Protein AF-A0A382QUP0-F1 (afdb_monomer)

Radius of gyration: 19.97 Å; Cα contacts (8 Å, |Δi|>4): 189; chains: 1; bounding box: 48×49×54 Å

Mean predicted aligned error: 9.76 Å

Sequence (153 aa):
MKIQFVPYEDGTKQIAVKGVTNLLALDFVKPKPIGQILPDWFKHLPAFKDRPLTPGEETAKACRPLHEYLHYGYMLPLWADYIFEKDKSGQNIVAISKTSYGEHPSGQTGYVLEDTDKFQGLAVKFINPWIIKTPPGYSCLFMAPFYNFEERF

Secondary structure (DSSP, 8-state):
---EEEE---SS----STT-S-GGG-GGGS-EEGGGS--HHHHH--SBSSSTT-TT-B-TTT-HHHHHHTTSSEE----S---EEE-TTS--EEES-TTSEEEE-HHHHTHHHHT-TGGGG-EEEE--SEEEEPPTT--PPP---TT------

Organism: NCBI:txid408172

Solvent-accessible surface area (backbone atoms only — not comparable to full-atom values): 9972 Å² total; per-residue (Å²): 138,74,75,44,78,41,76,66,80,82,85,64,83,68,70,79,46,99,90,42,92,56,58,88,74,42,72,78,46,45,70,39,53,27,60,82,65,60,48,68,70,64,73,71,44,56,46,35,76,89,49,79,94,42,90,89,39,58,35,76,60,57,37,63,70,57,48,46,58,50,47,56,61,65,42,78,48,78,74,64,78,78,46,79,41,64,42,100,84,65,64,49,73,50,49,81,45,70,88,44,51,48,77,39,57,32,90,80,57,39,81,82,28,60,83,37,85,66,64,72,10,41,48,79,40,79,54,75,62,61,45,79,44,64,52,92,98,55,84,85,87,87,76,79,75,77,89,58,89,76,70,97,117

Foldseek 3Di:
DDKDWDFAPPVDQQCQDDPDSHLVPDPQQDWDFLLVVADPCLVPDDQFDPDPPDPPRGDCNVDPVSVCVSGDDIDRDQSHDFDFDQPPVSADTDTPRPPFKDKDAQVVVDPVQCPDPVNNSIDIGGHRRIDIDDDPPDDDDDDDDPPPPDDPD

Structure (mmCIF, N/CA/C/O backbone):
data_AF-A0A382QUP0-F1
#
_entry.id   AF-A0A382QUP0-F1
#
loop_
_atom_site.group_PDB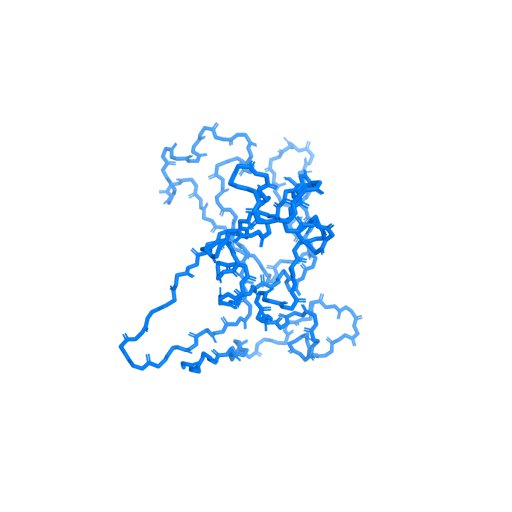
_atom_site.id
_atom_site.type_symbol
_atom_site.label_atom_id
_atom_site.label_alt_id
_atom_site.label_comp_id
_atom_site.label_asym_id
_atom_site.label_entity_id
_atom_site.label_seq_id
_atom_site.pdbx_PDB_ins_code
_atom_site.Cartn_x
_atom_site.Cartn_y
_atom_site.Cartn_z
_atom_site.occupancy
_atom_site.B_iso_or_equiv
_atom_site.auth_seq_id
_atom_site.auth_comp_id
_atom_site.auth_asym_id
_atom_site.auth_atom_id
_atom_site.pdbx_PDB_model_num
ATOM 1 N N . MET A 1 1 ? 1.814 -19.967 -0.215 1.00 70.44 1 MET A N 1
ATOM 2 C CA . MET A 1 1 ? 1.558 -19.128 0.979 1.00 70.44 1 MET A CA 1
ATOM 3 C C . MET A 1 1 ? 0.131 -18.594 0.902 1.00 70.44 1 MET A C 1
ATOM 5 O O . MET A 1 1 ? -0.193 -17.981 -0.106 1.00 70.44 1 MET A O 1
ATOM 9 N N . LYS A 1 2 ? -0.735 -18.848 1.895 1.00 82.00 2 LYS A N 1
ATOM 10 C CA . LYS A 1 2 ? -2.112 -18.314 1.914 1.00 82.00 2 LYS A CA 1
ATOM 11 C C . LYS A 1 2 ? -2.239 -17.305 3.055 1.00 82.00 2 LYS A C 1
ATOM 13 O O . LYS A 1 2 ? -2.337 -17.709 4.208 1.00 82.00 2 LYS A O 1
ATOM 18 N N . ILE A 1 3 ? -2.186 -16.017 2.724 1.00 87.75 3 ILE A N 1
ATOM 19 C CA . ILE A 1 3 ? -2.512 -14.932 3.659 1.00 87.75 3 ILE A CA 1
ATOM 20 C C . ILE A 1 3 ? -4.036 -14.834 3.733 1.00 87.75 3 ILE A C 1
ATOM 22 O O . ILE A 1 3 ? -4.713 -14.969 2.713 1.00 87.75 3 ILE A O 1
ATOM 26 N N . GLN A 1 4 ? -4.577 -14.639 4.933 1.00 88.12 4 GLN A N 1
ATOM 27 C CA . GLN A 1 4 ? -6.003 -14.393 5.128 1.00 88.12 4 GLN A CA 1
ATOM 28 C C . GLN A 1 4 ? -6.214 -12.963 5.613 1.00 88.12 4 GLN A C 1
ATOM 30 O O . GLN A 1 4 ? -5.513 -12.504 6.514 1.00 88.12 4 GLN A O 1
ATOM 35 N N . PHE A 1 5 ? -7.210 -12.297 5.039 1.00 86.56 5 PHE A N 1
ATOM 36 C CA . PHE A 1 5 ? -7.682 -10.991 5.478 1.00 86.56 5 PHE A CA 1
ATOM 37 C C . PHE A 1 5 ? -9.059 -11.191 6.093 1.00 86.56 5 PHE A C 1
ATOM 39 O O . PHE A 1 5 ? -10.002 -11.570 5.399 1.00 86.56 5 PHE A O 1
ATOM 46 N N . VAL A 1 6 ? -9.147 -11.014 7.406 1.00 83.75 6 VAL A N 1
ATOM 47 C CA . VAL A 1 6 ? -10.392 -11.171 8.160 1.00 83.75 6 VAL A CA 1
ATOM 48 C C . VAL A 1 6 ? -10.842 -9.780 8.596 1.00 83.75 6 VAL A C 1
ATOM 50 O O . VAL A 1 6 ? -10.012 -9.055 9.140 1.00 83.75 6 VAL A O 1
ATOM 53 N N . PRO A 1 7 ? -12.096 -9.373 8.355 1.00 77.31 7 PRO A N 1
ATOM 54 C CA . PRO A 1 7 ? -12.586 -8.104 8.873 1.00 77.31 7 PRO A CA 1
ATOM 55 C C . PRO A 1 7 ? -12.476 -8.070 10.404 1.00 77.31 7 PRO A C 1
ATOM 57 O O . PRO A 1 7 ? -12.761 -9.059 11.079 1.00 77.31 7 PRO A O 1
ATOM 60 N N . TYR A 1 8 ? -12.038 -6.941 10.949 1.00 70.56 8 TYR A N 1
ATOM 61 C CA . TYR A 1 8 ? -12.085 -6.674 12.378 1.00 70.56 8 TYR A CA 1
ATOM 62 C C . TYR A 1 8 ? -13.536 -6.368 12.764 1.00 70.56 8 TYR A C 1
ATOM 64 O O . TYR A 1 8 ? -14.100 -5.361 12.341 1.00 70.56 8 TYR A O 1
ATOM 72 N N . GLU A 1 9 ? -14.152 -7.266 13.529 1.00 62.12 9 GLU A N 1
ATOM 73 C CA . GLU A 1 9 ? -15.497 -7.093 14.075 1.00 62.12 9 GLU A CA 1
ATOM 74 C C . GLU A 1 9 ? -15.367 -6.631 15.532 1.00 62.12 9 GLU A C 1
ATOM 76 O O . GLU A 1 9 ? -15.177 -7.442 16.435 1.00 62.12 9 GLU A O 1
ATOM 81 N N . ASP A 1 10 ? -15.441 -5.322 15.781 1.00 50.44 10 ASP A N 1
ATOM 82 C CA . ASP A 1 10 ? -15.429 -4.748 17.140 1.00 50.44 10 ASP A CA 1
ATOM 83 C C . ASP A 1 10 ? -16.821 -4.708 17.794 1.00 50.44 10 ASP A C 1
ATOM 85 O O . ASP A 1 10 ? -17.009 -4.109 18.851 1.00 50.44 10 ASP A O 1
ATOM 89 N N . GLY A 1 11 ? -17.826 -5.325 17.162 1.00 46.34 11 GLY A N 1
ATOM 90 C CA . GLY A 1 11 ? -19.224 -5.240 17.587 1.00 46.34 11 GLY A CA 1
ATOM 91 C C . GLY A 1 11 ? -19.866 -3.866 17.348 1.00 46.34 11 GLY A C 1
ATOM 92 O O . GLY A 1 11 ? -21.074 -3.721 17.547 1.00 46.34 11 GLY A O 1
ATOM 93 N N . THR A 1 12 ? -19.112 -2.870 16.872 1.00 43.50 12 THR A N 1
ATOM 94 C CA . THR A 1 12 ? -19.641 -1.573 16.461 1.00 43.50 12 THR A CA 1
ATOM 95 C C . THR A 1 12 ? -19.953 -1.617 14.967 1.00 43.50 12 THR A C 1
ATOM 97 O O . THR A 1 12 ? -19.127 -1.940 14.116 1.00 43.50 12 THR A O 1
ATOM 100 N N . LYS A 1 13 ? -21.208 -1.339 14.606 1.00 45.91 13 LYS A N 1
ATOM 101 C CA . LYS A 1 13 ? -21.612 -1.199 13.202 1.00 45.91 13 LYS A CA 1
ATOM 102 C C . LYS A 1 13 ? -21.001 0.096 12.667 1.00 45.91 13 LYS A C 1
ATOM 104 O O . LYS A 1 13 ? -21.646 1.138 12.728 1.00 45.91 13 LYS A O 1
ATOM 109 N N . GLN A 1 14 ? -19.756 0.063 12.201 1.00 48.34 14 GLN A N 1
ATOM 110 C CA . GLN A 1 14 ? -19.122 1.246 11.626 1.00 48.34 14 GLN A CA 1
ATOM 111 C C . GLN A 1 14 ? -19.806 1.601 10.292 1.00 48.34 14 GLN A C 1
ATOM 113 O O . GLN A 1 14 ? -19.633 0.927 9.276 1.00 48.34 14 GLN A O 1
ATOM 118 N N . ILE A 1 15 ? -20.640 2.646 10.307 1.00 43.94 15 ILE A N 1
ATOM 119 C CA . ILE A 1 15 ? -21.344 3.171 9.129 1.00 43.94 15 ILE A CA 1
ATOM 120 C C . ILE A 1 15 ? -20.384 4.116 8.405 1.00 43.94 15 ILE A C 1
ATOM 122 O O . ILE A 1 15 ? -20.413 5.324 8.614 1.00 43.94 15 ILE A O 1
ATOM 126 N N . ALA A 1 16 ? -19.504 3.570 7.574 1.00 46.06 16 ALA A N 1
ATOM 127 C CA . ALA A 1 16 ? -18.549 4.386 6.823 1.00 46.06 16 ALA A CA 1
ATOM 128 C C . ALA A 1 16 ? -19.144 4.994 5.533 1.00 46.06 16 ALA A C 1
ATOM 130 O O . ALA A 1 16 ? -18.552 5.900 4.959 1.00 46.06 16 ALA A O 1
ATOM 131 N N . VAL A 1 17 ? -20.337 4.566 5.090 1.00 43.81 17 VAL A N 1
ATOM 132 C CA . VAL A 1 17 ? -21.062 5.165 3.951 1.00 43.81 17 VAL A CA 1
ATOM 133 C C . VAL A 1 17 ? -22.565 5.196 4.246 1.00 43.81 17 VAL A C 1
ATOM 135 O O . VAL A 1 17 ? -23.157 4.183 4.627 1.00 43.81 17 VAL A O 1
ATOM 138 N N . LYS A 1 18 ? -23.214 6.352 4.052 1.00 41.28 18 LYS A N 1
ATOM 139 C CA . LYS A 1 18 ? -24.668 6.521 4.225 1.00 41.28 18 LYS A CA 1
ATOM 140 C C . LYS A 1 18 ? -25.415 5.566 3.279 1.00 41.28 18 LYS A C 1
ATOM 142 O O . LYS A 1 18 ? -25.398 5.758 2.070 1.00 41.28 18 LYS A O 1
ATOM 147 N N . GLY A 1 19 ? -26.060 4.540 3.838 1.00 48.38 19 GLY A N 1
ATOM 148 C CA . GLY A 1 19 ? -26.800 3.513 3.087 1.00 48.38 19 GLY A CA 1
ATOM 149 C C . GLY A 1 19 ? -26.096 2.157 2.956 1.00 48.38 19 GLY A C 1
ATOM 150 O O . GLY A 1 19 ? -26.724 1.207 2.496 1.00 48.38 19 GLY A O 1
ATOM 151 N N . VAL A 1 20 ? -24.842 2.022 3.402 1.00 48.88 20 VAL A N 1
ATOM 152 C CA . VAL A 1 20 ? -24.136 0.732 3.429 1.00 48.88 20 VAL A CA 1
ATOM 153 C C . VAL A 1 20 ? -24.172 0.165 4.846 1.00 48.88 20 VAL A C 1
ATOM 155 O O . VAL A 1 20 ? -23.563 0.702 5.766 1.00 48.88 20 VAL A O 1
ATOM 158 N N . THR A 1 21 ? -24.896 -0.939 5.028 1.00 54.00 21 THR A N 1
ATOM 159 C CA . THR A 1 21 ? -25.035 -1.633 6.321 1.00 54.00 21 THR A CA 1
ATOM 160 C C . THR A 1 21 ? -23.815 -2.480 6.691 1.00 54.00 21 THR A C 1
ATOM 162 O O . THR A 1 21 ? -23.655 -2.819 7.861 1.00 54.00 21 THR A O 1
ATOM 165 N N . ASN A 1 22 ? -22.952 -2.804 5.720 1.00 63.31 22 ASN A N 1
ATOM 166 C CA . ASN A 1 22 ? -21.691 -3.513 5.930 1.00 63.31 22 ASN A CA 1
ATOM 167 C C . ASN A 1 22 ? -20.631 -3.045 4.918 1.00 63.31 22 ASN A C 1
ATOM 169 O O . ASN A 1 22 ? -20.559 -3.558 3.801 1.00 63.31 22 ASN A O 1
ATOM 173 N N . LEU A 1 23 ? -19.809 -2.063 5.300 1.00 60.19 23 LEU A N 1
ATOM 174 C CA . LEU A 1 23 ? -18.763 -1.528 4.423 1.00 60.19 23 LEU A CA 1
ATOM 175 C C . LEU A 1 23 ? -17.736 -2.600 4.014 1.00 60.19 23 LEU A C 1
ATOM 177 O O . LEU A 1 23 ? -17.223 -2.584 2.900 1.00 60.19 23 LEU A O 1
ATOM 181 N N . LEU A 1 24 ? -17.496 -3.581 4.886 1.00 62.78 24 LEU A N 1
ATOM 182 C CA . LEU A 1 24 ? -16.525 -4.661 4.682 1.00 62.78 24 LEU A CA 1
ATOM 183 C C . LEU A 1 24 ? -16.958 -5.640 3.575 1.00 62.78 24 LEU A C 1
ATOM 185 O O . LEU A 1 24 ? -16.154 -6.445 3.102 1.00 62.78 24 LEU A O 1
ATOM 189 N N . ALA A 1 25 ? -18.216 -5.559 3.124 1.00 65.19 25 ALA A N 1
ATOM 190 C CA . ALA A 1 25 ? -18.718 -6.317 1.983 1.00 65.19 25 ALA A CA 1
ATOM 191 C C . ALA A 1 25 ? -18.336 -5.700 0.623 1.00 65.19 25 ALA A C 1
ATOM 193 O O . ALA A 1 25 ? -18.408 -6.398 -0.393 1.00 65.19 25 ALA A O 1
ATOM 194 N N . LEU A 1 26 ? -17.913 -4.430 0.582 1.00 73.31 26 LEU A N 1
ATOM 195 C CA . LEU A 1 26 ? -17.569 -3.739 -0.661 1.00 73.31 26 LEU A CA 1
ATOM 196 C C . LEU A 1 26 ? -16.262 -4.295 -1.244 1.00 73.31 26 LEU A C 1
ATOM 198 O O . LEU A 1 26 ? -15.280 -4.497 -0.538 1.00 73.31 26 LEU A O 1
ATOM 202 N N . ASP A 1 27 ? -16.229 -4.566 -2.548 1.00 80.00 27 ASP A N 1
ATOM 203 C CA . ASP A 1 27 ? -15.045 -5.176 -3.171 1.00 80.00 27 ASP A CA 1
ATOM 204 C C . ASP A 1 27 ? -13.841 -4.225 -3.236 1.00 80.00 27 ASP A C 1
ATOM 206 O O . ASP A 1 27 ? -12.695 -4.653 -3.116 1.00 80.00 27 ASP A O 1
ATOM 210 N N . PHE A 1 28 ? -14.082 -2.920 -3.383 1.00 79.50 28 PHE A N 1
ATOM 211 C CA . PHE A 1 28 ? -13.002 -1.939 -3.516 1.00 79.50 28 PHE A CA 1
ATOM 212 C C . PHE A 1 28 ? -12.205 -1.729 -2.222 1.00 79.50 28 PHE A C 1
ATOM 214 O O . PHE A 1 28 ? -11.058 -1.306 -2.301 1.00 79.50 28 PHE A O 1
ATOM 221 N N . VAL A 1 29 ? -12.773 -2.054 -1.052 1.00 79.75 29 VAL A N 1
ATOM 222 C CA . VAL A 1 29 ? -12.070 -1.948 0.242 1.00 79.75 29 VAL A CA 1
ATOM 223 C C . VAL A 1 29 ? -11.255 -3.198 0.579 1.00 79.75 29 VAL A C 1
ATOM 225 O O . VAL A 1 29 ? -10.513 -3.208 1.564 1.00 79.75 29 VAL A O 1
ATOM 228 N N . LYS A 1 30 ? -11.401 -4.275 -0.204 1.00 86.06 30 LYS A N 1
ATOM 229 C CA . LYS A 1 30 ? -10.705 -5.539 0.041 1.00 86.06 30 LYS A CA 1
ATOM 230 C C . LYS A 1 30 ? -9.249 -5.450 -0.407 1.00 86.06 30 LYS A C 1
ATOM 232 O O . LYS A 1 30 ? -8.979 -4.889 -1.468 1.00 86.06 30 LYS A O 1
ATOM 237 N N . PRO A 1 31 ? -8.313 -6.054 0.340 1.00 90.56 31 PRO A N 1
ATOM 238 C CA . PRO A 1 31 ? -6.936 -6.186 -0.097 1.00 90.56 31 PRO A CA 1
ATOM 239 C C . PRO A 1 31 ? -6.865 -6.947 -1.417 1.00 90.56 31 PRO A C 1
ATOM 241 O O . PRO A 1 31 ? -7.469 -8.015 -1.556 1.00 90.56 31 PRO A O 1
ATOM 244 N N . LYS A 1 32 ? -6.118 -6.411 -2.382 1.00 90.81 32 LYS A N 1
ATOM 245 C CA . LYS A 1 32 ? -5.972 -7.014 -3.714 1.00 90.81 32 LYS A CA 1
ATOM 246 C C . LYS A 1 32 ? -4.521 -7.409 -3.964 1.00 90.81 32 LYS A C 1
ATOM 248 O O . LYS A 1 32 ? -3.623 -6.676 -3.541 1.00 90.81 32 LYS A O 1
ATOM 253 N N . PRO A 1 33 ? -4.263 -8.542 -4.642 1.00 91.88 33 PRO A N 1
ATOM 254 C CA . PRO A 1 33 ? -2.923 -8.855 -5.120 1.00 91.88 33 PRO A CA 1
ATOM 255 C C . PRO A 1 33 ? -2.380 -7.695 -5.961 1.00 91.88 33 PRO A C 1
ATOM 257 O O . PRO A 1 33 ? -3.094 -7.198 -6.834 1.00 91.88 33 PRO A O 1
ATOM 260 N N . ILE A 1 34 ? -1.131 -7.280 -5.731 1.00 89.69 34 ILE A N 1
ATOM 261 C CA . ILE A 1 34 ? -0.563 -6.087 -6.395 1.00 89.69 34 ILE A CA 1
ATOM 262 C C . ILE A 1 34 ? -0.578 -6.229 -7.926 1.00 89.69 34 ILE A C 1
ATOM 264 O O . ILE A 1 34 ? -0.862 -5.267 -8.636 1.00 89.69 34 ILE A O 1
ATOM 268 N N . GLY A 1 35 ? -0.422 -7.448 -8.449 1.00 89.25 35 GLY A N 1
ATOM 269 C CA . GLY A 1 35 ? -0.515 -7.707 -9.890 1.00 89.25 35 GLY A CA 1
ATOM 270 C C . GLY A 1 35 ? -1.860 -7.323 -10.537 1.00 89.25 35 GLY A C 1
ATOM 271 O O . GLY A 1 35 ? -1.921 -7.178 -11.753 1.00 89.25 35 GLY A O 1
ATOM 272 N N . GLN A 1 36 ? -2.935 -7.127 -9.761 1.00 89.81 36 GLN A N 1
ATOM 273 C CA . GLN A 1 36 ? -4.239 -6.665 -10.270 1.00 89.81 36 GLN A CA 1
ATOM 274 C C . GLN A 1 36 ? -4.370 -5.134 -10.326 1.00 89.81 36 GLN A C 1
ATOM 276 O O . GLN A 1 36 ? -5.331 -4.616 -10.888 1.00 89.81 36 GLN A O 1
ATOM 281 N N . ILE A 1 37 ? -3.422 -4.405 -9.743 1.00 87.88 37 ILE A N 1
ATOM 282 C CA . ILE A 1 37 ? -3.473 -2.951 -9.521 1.00 87.88 37 ILE A CA 1
ATOM 283 C C . ILE A 1 37 ? -2.143 -2.297 -9.906 1.00 87.88 37 ILE A C 1
ATOM 285 O O . ILE A 1 37 ? -1.621 -1.422 -9.219 1.00 87.88 37 ILE A O 1
ATOM 289 N N . LEU A 1 38 ? -1.573 -2.750 -11.020 1.00 89.56 38 LEU A N 1
ATOM 290 C CA . LEU A 1 38 ? -0.333 -2.187 -11.535 1.00 89.56 38 LEU A CA 1
ATOM 291 C C . LEU A 1 38 ? -0.505 -0.694 -11.866 1.00 89.56 38 LEU A C 1
ATOM 293 O O . LEU A 1 38 ? -1.559 -0.314 -12.390 1.00 89.56 38 LEU A O 1
ATOM 297 N N . PRO A 1 39 ? 0.529 0.134 -11.648 1.00 89.19 39 PRO A N 1
ATOM 298 C CA . PRO A 1 39 ? 0.524 1.516 -12.102 1.00 89.19 39 PRO A CA 1
ATOM 299 C C . PRO A 1 39 ? 0.352 1.606 -13.620 1.00 89.19 39 PRO A C 1
ATOM 301 O O . PRO A 1 39 ? 0.946 0.824 -14.371 1.00 89.19 39 PRO A O 1
ATOM 304 N N . ASP A 1 40 ? -0.419 2.585 -14.089 1.00 90.06 40 ASP A N 1
ATOM 305 C CA . ASP A 1 40 ? -0.717 2.713 -15.518 1.00 90.06 40 ASP A CA 1
ATOM 306 C C . ASP A 1 40 ? 0.535 2.983 -16.354 1.00 90.06 40 ASP A C 1
ATOM 308 O O . ASP A 1 40 ? 0.667 2.414 -17.438 1.00 90.06 40 ASP A O 1
ATOM 312 N N . TRP A 1 41 ? 1.506 3.742 -15.835 1.00 91.38 41 TRP A N 1
ATOM 313 C CA . TRP A 1 41 ? 2.790 3.936 -16.515 1.00 91.38 41 TRP A CA 1
ATOM 314 C C . TRP A 1 41 ? 3.481 2.593 -16.804 1.00 91.38 41 TRP A C 1
ATOM 316 O O . TRP A 1 41 ? 3.989 2.384 -17.901 1.00 91.38 41 TRP A O 1
ATOM 326 N N . PHE A 1 42 ? 3.442 1.641 -15.863 1.00 92.19 42 PHE A N 1
ATOM 327 C CA . PHE A 1 42 ? 4.095 0.339 -16.010 1.00 92.19 42 PHE A CA 1
ATOM 328 C C . PHE A 1 42 ? 3.317 -0.595 -16.938 1.00 92.19 42 PHE A C 1
ATOM 330 O O . PHE A 1 42 ? 3.914 -1.425 -17.631 1.00 92.19 42 PHE A O 1
ATOM 337 N N . LYS A 1 43 ? 1.981 -0.491 -16.969 1.00 91.56 43 LYS A N 1
ATOM 338 C CA . LYS A 1 43 ? 1.145 -1.245 -17.918 1.00 91.56 43 LYS A CA 1
ATOM 339 C C . LYS A 1 43 ? 1.480 -0.879 -19.363 1.00 91.56 43 LYS A C 1
ATOM 341 O O . LYS A 1 43 ? 1.585 -1.781 -20.188 1.00 91.56 43 LYS A O 1
ATOM 346 N N . HIS A 1 44 ? 1.686 0.410 -19.631 1.00 93.00 44 HIS A N 1
ATOM 347 C CA . HIS A 1 44 ? 1.913 0.940 -20.977 1.00 93.00 44 HIS A CA 1
ATOM 348 C C . HIS A 1 44 ? 3.395 1.034 -21.374 1.00 93.00 44 HIS A C 1
ATOM 350 O O . HIS A 1 44 ? 3.694 1.298 -22.535 1.00 93.00 44 HIS A O 1
ATOM 356 N N . LEU A 1 45 ? 4.328 0.801 -20.446 1.00 93.12 45 LEU A N 1
ATOM 357 C CA . LEU A 1 45 ? 5.762 0.808 -20.731 1.00 93.12 45 LEU A CA 1
ATOM 358 C C . LEU A 1 45 ? 6.153 -0.411 -21.596 1.00 93.12 45 LEU A C 1
ATOM 360 O O . LEU A 1 45 ? 5.982 -1.547 -21.137 1.00 93.12 45 LEU A O 1
ATOM 364 N N . PRO A 1 46 ? 6.707 -0.226 -22.811 1.00 92.50 46 PRO A N 1
ATOM 365 C CA . PRO A 1 46 ? 7.237 -1.336 -23.601 1.00 92.50 46 PRO A CA 1
ATOM 366 C C . PRO A 1 46 ? 8.485 -1.934 -22.940 1.00 92.50 46 PRO A C 1
ATOM 368 O O . PRO A 1 46 ? 9.233 -1.230 -22.270 1.00 92.50 46 PRO A O 1
ATOM 371 N N . ALA A 1 47 ? 8.734 -3.233 -23.131 1.00 91.19 47 ALA A N 1
ATOM 372 C CA . ALA A 1 47 ? 9.897 -3.924 -22.551 1.00 91.19 47 ALA A CA 1
ATOM 373 C C . ALA A 1 47 ? 11.244 -3.403 -23.077 1.00 91.19 47 ALA A C 1
ATOM 375 O O . ALA A 1 47 ? 12.233 -3.385 -22.348 1.00 91.19 47 ALA A O 1
ATOM 376 N N . PHE A 1 48 ? 11.251 -2.940 -24.322 1.00 91.44 48 PHE A N 1
ATOM 377 C CA . PHE A 1 48 ? 12.407 -2.389 -25.015 1.00 91.44 48 PHE A CA 1
ATOM 378 C C . PHE A 1 48 ? 11.970 -1.116 -25.729 1.00 91.44 48 PHE A C 1
ATOM 380 O O . PHE A 1 48 ? 10.796 -0.998 -26.080 1.00 91.44 48 PHE A O 1
ATOM 387 N N . LYS A 1 49 ? 12.897 -0.184 -25.948 1.00 84.25 49 LYS A N 1
ATOM 388 C CA . LYS A 1 49 ? 12.623 1.025 -26.735 1.00 84.25 49 LYS A CA 1
ATOM 389 C C . LYS A 1 49 ? 12.421 0.682 -28.215 1.00 84.25 49 LYS A C 1
ATOM 391 O O . LYS A 1 49 ? 11.289 0.510 -28.651 1.00 84.25 49 LYS A O 1
ATOM 396 N N . ASP A 1 50 ? 13.523 0.507 -28.947 1.00 80.19 50 ASP A N 1
ATOM 397 C CA . ASP A 1 50 ? 13.495 0.377 -30.411 1.00 80.19 50 ASP A CA 1
ATOM 398 C C . ASP A 1 50 ? 13.924 -1.007 -30.911 1.00 80.19 50 ASP A C 1
ATOM 400 O O . ASP A 1 50 ? 13.450 -1.482 -31.943 1.00 80.19 50 ASP A O 1
ATOM 404 N N . ARG A 1 51 ? 14.844 -1.671 -30.199 1.00 76.25 51 ARG A N 1
ATOM 405 C CA . ARG A 1 51 ? 15.434 -2.945 -30.631 1.00 76.25 51 ARG A CA 1
ATOM 406 C C . ARG A 1 51 ? 15.319 -4.000 -29.534 1.00 76.25 51 ARG A C 1
ATOM 408 O O . ARG A 1 51 ? 16.066 -3.936 -28.554 1.00 76.25 51 ARG A O 1
ATOM 415 N N . PRO A 1 52 ? 14.418 -4.986 -29.692 1.00 75.62 52 PRO A N 1
ATOM 416 C CA . PRO A 1 52 ? 14.309 -6.094 -28.754 1.00 75.62 52 PRO A CA 1
ATOM 417 C C . PRO A 1 52 ? 15.666 -6.774 -28.554 1.00 75.62 52 PRO A C 1
ATOM 419 O O . PRO A 1 52 ? 16.402 -6.972 -29.520 1.00 75.62 52 PRO A O 1
ATOM 422 N N . LEU A 1 53 ? 15.978 -7.151 -27.311 1.00 77.38 53 LEU A N 1
ATOM 423 C CA . LEU A 1 53 ? 17.181 -7.917 -26.946 1.00 77.38 53 LEU A CA 1
ATOM 424 C C . LEU A 1 53 ? 18.525 -7.187 -27.149 1.00 77.38 53 LEU A C 1
ATOM 426 O O . LEU A 1 53 ? 19.571 -7.832 -27.120 1.00 77.38 53 LEU A O 1
ATOM 430 N N . THR A 1 54 ? 18.528 -5.862 -27.333 1.00 81.00 54 THR A N 1
ATOM 431 C CA . THR A 1 54 ? 19.773 -5.074 -27.312 1.00 81.00 54 THR A CA 1
ATOM 432 C C . THR A 1 54 ? 20.109 -4.683 -25.868 1.00 81.00 54 THR A C 1
ATOM 434 O O . THR A 1 54 ? 19.299 -4.001 -25.234 1.00 81.00 54 THR A O 1
ATOM 437 N N . PRO A 1 55 ? 21.279 -5.077 -25.325 1.00 83.94 55 PRO A N 1
ATOM 438 C CA . PRO A 1 55 ? 21.686 -4.665 -23.985 1.00 83.94 55 PRO A CA 1
ATOM 439 C C . PRO A 1 55 ? 21.691 -3.137 -23.850 1.00 83.94 55 PRO A C 1
ATOM 441 O O . PRO A 1 55 ? 22.243 -2.442 -24.699 1.00 83.94 55 PRO A O 1
ATOM 444 N N . GLY A 1 56 ? 21.072 -2.619 -22.787 1.00 85.75 56 GLY A N 1
ATOM 445 C CA . GLY A 1 56 ? 20.957 -1.175 -22.533 1.00 85.75 56 GLY A CA 1
ATOM 446 C C . GLY A 1 56 ? 19.725 -0.492 -23.144 1.00 85.75 56 GLY A C 1
ATOM 447 O O . GLY A 1 56 ? 19.409 0.630 -22.756 1.00 85.75 56 GLY A O 1
ATOM 448 N N . GLU A 1 57 ? 18.980 -1.171 -24.022 1.00 89.12 57 GLU A N 1
ATOM 449 C CA . GLU A 1 57 ? 17.707 -0.676 -24.587 1.00 89.12 57 GLU A CA 1
ATOM 450 C C . GLU A 1 57 ? 16.468 -1.177 -23.824 1.00 89.12 57 GLU A C 1
ATOM 452 O O . GLU A 1 57 ? 15.321 -0.889 -24.181 1.00 89.12 57 GLU A O 1
ATOM 457 N N . GLU A 1 58 ? 16.704 -1.945 -22.765 1.00 91.62 58 GLU A N 1
ATOM 458 C CA . GLU A 1 58 ? 15.706 -2.450 -21.832 1.00 91.62 58 GLU A CA 1
ATOM 459 C C . GLU A 1 58 ? 15.077 -1.303 -21.035 1.00 91.62 58 GLU A C 1
ATOM 461 O O . GLU A 1 58 ? 15.756 -0.369 -20.603 1.00 91.62 58 GLU A O 1
ATOM 466 N N . THR A 1 59 ? 13.773 -1.378 -20.786 1.00 92.62 59 THR A N 1
ATOM 467 C CA . THR A 1 59 ? 13.106 -0.460 -19.856 1.00 92.62 59 THR A CA 1
ATOM 468 C C . THR A 1 59 ? 12.914 -1.118 -18.491 1.00 92.62 59 THR A C 1
ATOM 470 O O . THR A 1 59 ? 13.138 -2.317 -18.305 1.00 92.62 59 THR A O 1
ATOM 473 N N . ALA A 1 60 ? 12.384 -0.360 -17.529 1.00 92.12 60 ALA A N 1
ATOM 474 C CA . ALA A 1 60 ? 11.955 -0.903 -16.243 1.00 92.12 60 ALA A CA 1
ATOM 475 C C . ALA A 1 60 ? 10.992 -2.108 -16.382 1.00 92.12 60 ALA A C 1
ATOM 477 O O . ALA A 1 60 ? 10.950 -2.964 -15.504 1.00 92.12 60 ALA A O 1
ATOM 478 N N . LYS A 1 61 ? 10.264 -2.233 -17.501 1.00 92.44 61 LYS A N 1
ATOM 479 C CA . LYS A 1 61 ? 9.372 -3.369 -17.780 1.00 92.44 61 LYS A CA 1
ATOM 480 C C . LYS A 1 61 ? 10.118 -4.695 -17.983 1.00 92.44 61 LYS A C 1
ATOM 482 O O . LYS A 1 61 ? 9.556 -5.747 -17.681 1.00 92.44 61 LYS A O 1
ATOM 487 N N . ALA A 1 62 ? 11.360 -4.659 -18.466 1.00 91.62 62 ALA A N 1
ATOM 488 C CA . ALA A 1 62 ? 12.201 -5.845 -18.641 1.00 91.62 62 ALA A CA 1
ATOM 489 C C . ALA A 1 62 ? 12.903 -6.285 -17.339 1.00 91.62 62 ALA A C 1
ATOM 491 O O . ALA A 1 62 ? 13.308 -7.442 -17.212 1.00 91.62 62 ALA A O 1
ATOM 492 N N . CYS A 1 63 ? 12.991 -5.401 -16.339 1.00 91.81 63 CYS A N 1
ATOM 493 C CA . CYS A 1 63 ? 13.606 -5.690 -15.045 1.00 91.81 63 CYS A CA 1
ATOM 494 C C . CYS A 1 63 ? 12.802 -6.748 -14.265 1.00 91.81 63 CYS A C 1
ATOM 496 O O . CYS A 1 63 ? 11.734 -6.468 -13.712 1.00 91.81 63 CYS A O 1
ATOM 498 N N . ARG A 1 64 ? 13.330 -7.977 -14.188 1.00 91.62 64 A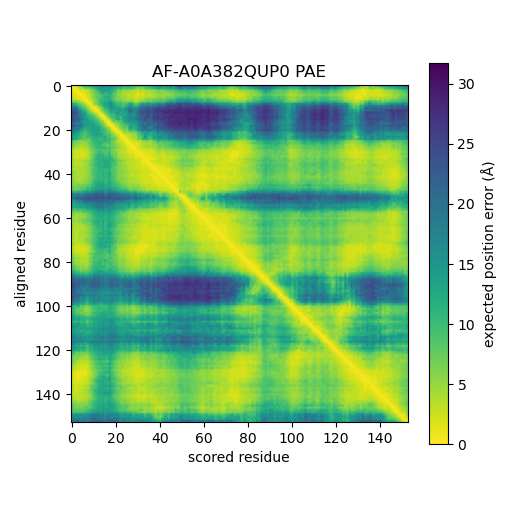RG A N 1
ATOM 499 C CA . ARG A 1 64 ? 12.686 -9.099 -13.480 1.00 91.62 64 ARG A CA 1
ATOM 500 C C . ARG A 1 64 ? 12.438 -8.816 -11.991 1.00 91.62 64 ARG A C 1
ATOM 502 O O . ARG A 1 64 ? 11.303 -9.038 -11.575 1.00 91.62 64 ARG A O 1
ATOM 509 N N . PRO A 1 65 ? 13.395 -8.259 -11.218 1.00 91.75 65 PRO A N 1
ATOM 510 C CA . PRO A 1 65 ? 13.143 -7.900 -9.821 1.00 91.75 65 PRO A CA 1
ATOM 511 C C . PRO A 1 65 ? 12.001 -6.893 -9.641 1.00 91.75 65 PRO A C 1
ATOM 513 O O . PRO A 1 65 ? 11.164 -7.064 -8.759 1.00 91.75 65 PRO A O 1
ATOM 516 N N . LEU A 1 66 ? 11.914 -5.868 -10.498 1.00 91.12 66 LEU A N 1
ATOM 517 C CA . LEU A 1 66 ? 10.816 -4.898 -10.432 1.00 91.12 66 LEU A CA 1
ATOM 518 C C . LEU A 1 66 ? 9.475 -5.549 -10.784 1.00 91.12 66 LEU A C 1
ATOM 520 O O . LEU A 1 66 ? 8.457 -5.266 -10.156 1.00 91.12 66 LEU A O 1
ATOM 524 N N . HIS A 1 67 ? 9.468 -6.446 -11.770 1.00 90.31 67 HIS A N 1
ATOM 525 C CA . HIS A 1 67 ? 8.271 -7.199 -12.117 1.00 90.31 67 HIS A CA 1
ATOM 526 C C . HIS A 1 67 ? 7.800 -8.069 -10.946 1.00 90.31 67 HIS A C 1
ATOM 528 O O . HIS A 1 67 ? 6.610 -8.086 -10.651 1.00 90.31 67 HIS A O 1
ATOM 534 N N . GLU A 1 68 ? 8.704 -8.770 -10.261 1.00 89.62 68 GLU A N 1
ATOM 535 C CA . GLU A 1 68 ? 8.365 -9.543 -9.062 1.00 89.62 68 GLU A CA 1
ATOM 536 C C . GLU A 1 68 ? 7.819 -8.643 -7.957 1.00 89.62 68 GLU A C 1
ATOM 538 O O . GLU A 1 68 ? 6.755 -8.928 -7.412 1.00 89.62 68 GLU A O 1
ATOM 543 N N . TYR A 1 69 ? 8.478 -7.513 -7.701 1.00 89.44 69 TYR A N 1
ATOM 544 C CA . TYR A 1 69 ? 8.038 -6.533 -6.715 1.00 89.44 69 TYR A CA 1
ATOM 545 C C . TYR A 1 69 ? 6.603 -6.046 -6.977 1.00 89.44 69 TYR A C 1
ATOM 547 O O . TYR A 1 69 ? 5.764 -6.042 -6.081 1.00 89.44 69 TYR A O 1
ATOM 555 N N . LEU A 1 70 ? 6.285 -5.708 -8.229 1.00 90.31 70 LEU A N 1
ATOM 556 C CA . LEU A 1 70 ? 4.957 -5.235 -8.630 1.00 90.31 70 LEU A CA 1
ATOM 557 C C . LEU A 1 70 ? 3.906 -6.353 -8.755 1.00 90.31 70 LEU A C 1
ATOM 559 O O . LEU A 1 70 ? 2.749 -6.071 -9.050 1.00 90.31 70 LEU A O 1
ATOM 563 N N . HIS A 1 71 ? 4.267 -7.620 -8.548 1.00 89.69 71 HIS A N 1
ATOM 564 C CA . HIS A 1 71 ? 3.325 -8.744 -8.615 1.00 89.69 71 HIS A CA 1
ATOM 565 C C . HIS A 1 71 ? 3.249 -9.551 -7.316 1.00 89.69 71 HIS A C 1
ATOM 567 O O . HIS A 1 71 ? 2.357 -10.393 -7.184 1.00 89.69 71 HIS A O 1
ATOM 573 N N . TYR A 1 72 ? 4.135 -9.294 -6.353 1.00 89.00 72 TYR A N 1
ATOM 574 C CA . TYR A 1 72 ? 4.211 -10.038 -5.106 1.00 89.00 72 TYR A CA 1
ATOM 575 C C . TYR A 1 72 ? 3.677 -9.230 -3.926 1.00 89.00 72 TYR A C 1
ATOM 577 O O . TYR A 1 72 ? 4.130 -8.129 -3.640 1.00 89.00 72 TYR A O 1
ATOM 585 N N . GLY A 1 73 ? 2.734 -9.822 -3.196 1.00 89.94 73 GLY A N 1
ATOM 586 C CA . GLY A 1 73 ? 2.101 -9.199 -2.040 1.00 89.94 73 GLY A CA 1
ATOM 587 C C . GLY A 1 73 ? 0.707 -8.664 -2.343 1.00 89.94 73 GLY A C 1
ATOM 588 O O . GLY A 1 73 ? 0.079 -9.002 -3.350 1.00 89.94 73 GLY A O 1
ATOM 589 N N . TYR A 1 74 ? 0.208 -7.857 -1.414 1.00 91.56 74 TYR A N 1
ATOM 590 C CA . TYR A 1 74 ? -1.143 -7.314 -1.439 1.00 91.56 74 TYR A CA 1
ATOM 591 C C . TYR A 1 74 ? -1.086 -5.822 -1.159 1.00 91.56 74 TYR A C 1
ATOM 593 O O . TYR A 1 74 ? -0.331 -5.379 -0.297 1.00 91.56 74 TYR A O 1
ATOM 601 N N . MET A 1 75 ? -1.925 -5.067 -1.851 1.00 90.50 75 MET A N 1
ATOM 602 C CA . MET A 1 75 ? -2.194 -3.682 -1.500 1.00 90.50 75 MET A CA 1
ATOM 603 C C . MET A 1 75 ? -3.386 -3.622 -0.570 1.00 90.50 75 MET A C 1
ATOM 605 O O . MET A 1 75 ? -4.412 -4.259 -0.819 1.00 90.50 75 MET A O 1
ATOM 609 N N . LEU A 1 76 ? -3.244 -2.813 0.471 1.00 89.44 76 LEU A N 1
ATOM 610 C CA . LEU A 1 76 ? -4.337 -2.411 1.337 1.00 89.44 76 LEU A CA 1
ATOM 611 C C . LEU A 1 76 ? -4.884 -1.087 0.791 1.00 89.44 76 LEU A C 1
ATOM 613 O O . LEU A 1 76 ? -4.202 -0.070 0.922 1.00 89.44 76 LEU A O 1
ATOM 617 N N . PRO A 1 77 ? -6.059 -1.077 0.138 1.00 85.75 77 PRO A N 1
ATOM 618 C CA . PRO A 1 77 ? -6.660 0.173 -0.291 1.00 85.75 77 PRO A CA 1
ATOM 619 C C . PRO A 1 77 ? -7.115 0.980 0.925 1.00 85.75 77 PRO A C 1
ATOM 621 O O . PRO A 1 77 ? -7.429 0.434 1.989 1.00 85.75 77 PRO A O 1
ATOM 624 N N . LEU A 1 78 ? -7.198 2.293 0.739 1.00 82.50 78 LEU A N 1
ATOM 625 C CA . LEU A 1 78 ? -7.916 3.144 1.670 1.00 82.50 78 LEU A CA 1
ATOM 626 C C . LEU A 1 78 ? -9.393 2.722 1.663 1.00 82.50 78 LEU A C 1
ATOM 628 O O . LEU A 1 78 ? -9.989 2.538 0.604 1.00 82.50 78 LEU A O 1
ATOM 632 N N . TRP A 1 79 ? -9.963 2.495 2.843 1.00 78.31 79 TRP A N 1
ATOM 633 C CA . TRP A 1 79 ? -11.282 1.866 2.981 1.00 78.31 79 TRP A CA 1
ATOM 634 C C . TRP A 1 79 ? -12.411 2.865 3.258 1.00 78.31 79 TRP A C 1
ATOM 636 O O . TRP A 1 79 ? -13.574 2.477 3.305 1.00 78.31 79 TRP A O 1
ATOM 646 N N . ALA A 1 80 ? -12.066 4.137 3.435 1.00 75.19 80 ALA A N 1
ATOM 647 C CA . ALA A 1 80 ? -12.982 5.244 3.652 1.00 75.1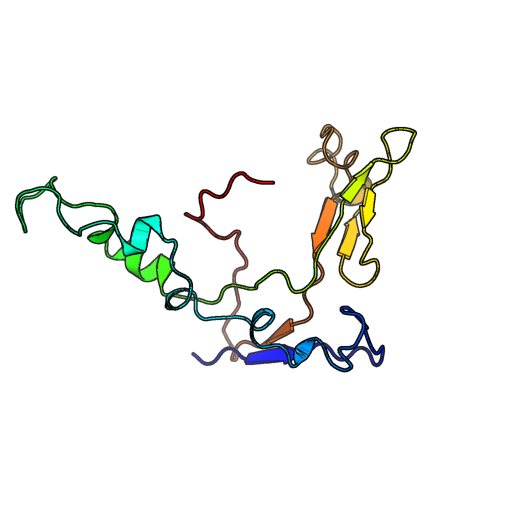9 80 ALA A CA 1
ATOM 648 C C . ALA A 1 80 ? -12.387 6.518 3.040 1.00 75.19 80 ALA A C 1
ATOM 650 O O . ALA A 1 80 ? -11.172 6.605 2.853 1.00 75.19 80 ALA A O 1
ATOM 651 N N . ASP A 1 81 ? -13.230 7.509 2.768 1.00 75.12 81 ASP A N 1
ATOM 652 C CA . ASP A 1 81 ? -12.764 8.845 2.408 1.00 75.12 81 ASP A CA 1
ATOM 653 C C . ASP A 1 81 ? -12.351 9.604 3.671 1.00 75.12 81 ASP A C 1
ATOM 655 O O . ASP A 1 81 ? -13.044 9.585 4.694 1.00 75.12 81 ASP A O 1
ATOM 659 N N . TYR A 1 82 ? -11.218 10.298 3.592 1.00 74.00 82 TYR A N 1
ATOM 660 C CA . TYR A 1 82 ? -10.703 11.118 4.680 1.00 74.00 82 TYR A CA 1
ATOM 661 C C . TYR A 1 82 ? -10.600 12.555 4.201 1.00 74.00 82 TYR A C 1
ATOM 663 O O . TYR A 1 82 ? -9.918 12.858 3.225 1.00 74.00 82 TYR A O 1
ATOM 671 N N . ILE A 1 83 ? -11.281 13.441 4.912 1.00 73.31 83 ILE A N 1
ATOM 672 C CA . ILE A 1 83 ? -11.212 14.878 4.689 1.00 73.31 83 ILE A CA 1
ATOM 673 C C . ILE A 1 83 ? -10.436 15.442 5.864 1.00 73.31 83 ILE A C 1
ATOM 675 O O . ILE A 1 83 ? -10.841 15.222 6.996 1.00 73.31 83 ILE A O 1
ATOM 679 N N . PHE A 1 84 ? -9.321 16.111 5.594 1.00 72.00 84 PHE A N 1
ATOM 680 C CA . PHE A 1 84 ? -8.489 16.755 6.602 1.00 72.00 84 PHE A CA 1
ATOM 681 C C . PHE A 1 84 ? -8.695 18.263 6.488 1.00 72.00 84 PHE A C 1
ATOM 683 O O . PHE A 1 84 ? -8.158 18.897 5.583 1.00 72.00 84 PHE A O 1
ATOM 690 N N . GLU A 1 85 ? -9.484 18.845 7.386 1.00 71.44 85 GLU A N 1
ATOM 691 C CA . GLU A 1 85 ? -9.640 20.300 7.464 1.00 71.44 85 GLU A CA 1
ATOM 692 C C . GLU A 1 85 ? -8.756 20.861 8.565 1.00 71.44 85 GLU A C 1
ATOM 694 O O . GLU A 1 85 ? -8.719 20.285 9.648 1.00 71.44 85 GLU A O 1
ATOM 699 N N . LYS A 1 86 ? -8.090 21.989 8.291 1.00 69.56 86 LYS A N 1
ATOM 700 C CA . LYS A 1 86 ? -7.500 22.836 9.329 1.00 69.56 86 LYS A CA 1
ATOM 701 C C . LYS A 1 86 ? -8.609 23.691 9.933 1.00 69.56 86 LYS A C 1
ATOM 703 O O . LYS A 1 86 ? -9.369 24.318 9.197 1.00 69.56 86 LYS A O 1
ATOM 708 N N . ASP A 1 87 ? -8.700 23.743 11.255 1.00 66.00 87 ASP A N 1
ATOM 709 C CA . ASP A 1 87 ? -9.649 24.646 11.910 1.00 66.00 87 ASP A CA 1
ATOM 710 C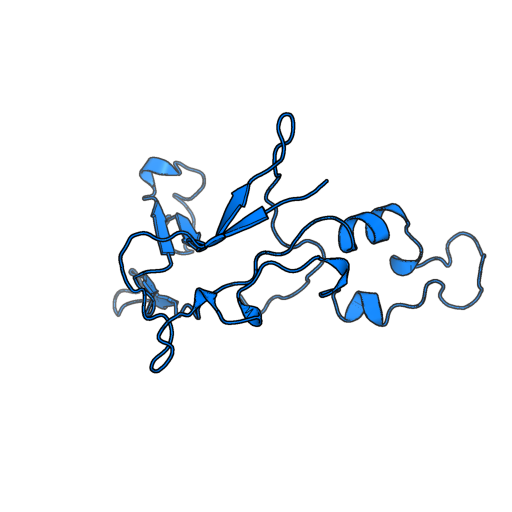 C . ASP A 1 87 ? -9.332 26.139 11.659 1.00 66.00 87 ASP A C 1
ATOM 712 O O . ASP A 1 87 ? -8.326 26.501 11.049 1.00 66.00 87 ASP A O 1
ATOM 716 N N . LYS A 1 88 ? -10.184 27.041 12.170 1.00 61.00 88 LYS A N 1
ATOM 717 C CA . LYS A 1 88 ? -10.020 28.503 12.022 1.00 61.00 88 LYS A CA 1
ATOM 718 C C . LYS A 1 88 ? -8.711 29.052 12.604 1.00 61.00 88 LYS A C 1
ATOM 720 O O . LYS A 1 88 ? -8.330 30.167 12.265 1.00 61.00 88 LYS A O 1
ATOM 725 N N . SER A 1 89 ? -8.056 28.300 13.485 1.00 63.97 89 SER A N 1
ATOM 726 C CA . SER A 1 89 ? -6.748 28.638 14.047 1.00 63.97 89 SER A CA 1
ATOM 727 C C . SER A 1 89 ? -5.581 28.028 13.260 1.00 63.97 89 SER A C 1
ATOM 729 O O . SER A 1 89 ? -4.428 28.334 13.550 1.00 63.97 89 SER A O 1
ATOM 731 N N . GLY A 1 90 ? -5.874 27.205 12.247 1.00 61.78 90 GLY A N 1
ATOM 732 C CA . GLY A 1 90 ? -4.906 26.481 11.433 1.00 61.78 90 GLY A CA 1
ATOM 733 C C . GLY A 1 90 ? -4.396 25.187 12.072 1.00 61.78 90 GLY A C 1
ATOM 734 O O . GLY A 1 90 ? -3.430 24.625 11.557 1.00 61.78 90 GLY A O 1
ATOM 735 N N . GLN A 1 91 ? -4.993 24.745 13.187 1.00 56.97 91 GLN A N 1
ATOM 736 C CA . GLN A 1 91 ? -4.344 23.829 14.129 1.00 56.97 91 GLN A CA 1
ATOM 737 C C . GLN A 1 91 ? -4.885 22.404 14.083 1.00 56.97 91 GLN A C 1
ATOM 739 O O . GLN A 1 91 ? -4.121 21.461 13.892 1.00 56.97 91 GLN A O 1
ATOM 744 N N . ASN A 1 92 ? -6.200 22.232 14.199 1.00 57.34 92 ASN A N 1
ATOM 745 C CA . ASN A 1 92 ? -6.781 20.895 14.285 1.00 57.34 92 ASN A CA 1
ATOM 746 C C . ASN A 1 92 ? -7.077 20.295 12.916 1.00 57.34 92 ASN A C 1
ATOM 748 O O . ASN A 1 92 ? -7.590 20.992 12.049 1.00 57.34 92 ASN A O 1
ATOM 752 N N . ILE A 1 93 ? -6.827 18.992 12.786 1.00 60.53 93 ILE A N 1
ATOM 753 C CA . ILE A 1 93 ? -7.359 18.126 11.734 1.00 60.53 93 ILE A CA 1
ATOM 754 C C . ILE A 1 93 ? -8.757 17.682 12.149 1.00 60.53 93 ILE A C 1
ATOM 756 O O . ILE A 1 93 ? -8.914 17.026 13.177 1.00 60.53 93 ILE A O 1
ATOM 760 N N . VAL A 1 94 ? -9.770 17.942 11.331 1.00 56.12 94 VAL A N 1
ATOM 761 C CA . VAL A 1 94 ? -11.079 17.297 11.509 1.00 56.12 94 VAL A CA 1
ATOM 762 C C . VAL A 1 94 ? -11.249 16.227 10.443 1.00 56.12 94 VAL A C 1
ATOM 764 O O . VAL A 1 94 ? -11.633 16.545 9.325 1.00 56.12 94 VAL A O 1
ATOM 767 N N . ALA A 1 95 ? -10.998 14.958 10.785 1.00 57.09 95 ALA A N 1
ATOM 768 C CA . ALA A 1 95 ? -11.394 13.856 9.916 1.00 57.09 95 ALA A CA 1
ATOM 769 C C . ALA A 1 95 ? -12.915 13.672 9.982 1.00 57.09 95 ALA A C 1
ATOM 771 O O . ALA A 1 95 ? -13.471 13.345 11.034 1.00 57.09 95 ALA A O 1
ATOM 772 N N . ILE A 1 96 ? -13.603 13.849 8.853 1.00 53.75 96 ILE A N 1
ATOM 773 C CA . ILE A 1 96 ? -15.063 13.647 8.773 1.00 53.75 96 ILE A CA 1
ATOM 774 C C . ILE A 1 96 ? -15.439 12.160 8.990 1.00 53.75 96 ILE A C 1
ATOM 776 O O . ILE A 1 96 ? -16.549 11.858 9.425 1.00 53.75 96 ILE A O 1
ATOM 780 N N . SER A 1 97 ? -14.483 11.234 8.839 1.00 55.59 97 SER A N 1
ATOM 781 C CA . SER A 1 97 ? -14.598 9.826 9.244 1.00 55.59 97 SER A CA 1
ATOM 782 C C . SER A 1 97 ? -13.863 9.555 10.566 1.00 55.59 97 SER A C 1
ATOM 784 O O . SER A 1 97 ? -12.790 8.951 10.600 1.00 55.59 97 SER A O 1
ATOM 786 N N . LYS A 1 98 ? -14.432 10.010 11.692 1.00 52.56 98 LYS A N 1
ATOM 787 C CA . LYS A 1 98 ? -13.816 9.853 13.028 1.00 52.56 98 LYS A CA 1
ATOM 788 C C . LYS A 1 98 ? -13.562 8.401 13.456 1.00 52.56 98 LYS A C 1
ATOM 790 O O . LYS A 1 98 ? -12.786 8.177 14.375 1.00 52.56 98 LYS A O 1
ATOM 795 N N . THR A 1 99 ? -14.202 7.416 12.827 1.00 57.34 99 THR A N 1
ATOM 796 C CA . THR A 1 99 ? -14.099 6.002 13.226 1.00 57.34 99 THR A CA 1
ATOM 797 C C . THR A 1 99 ? -12.943 5.252 12.562 1.00 57.34 99 THR A C 1
ATOM 799 O O . THR A 1 99 ? -12.707 4.097 12.897 1.00 57.34 99 THR A O 1
ATOM 802 N N . SER A 1 100 ? -12.210 5.877 11.632 1.00 66.44 100 SER A N 1
ATOM 803 C CA . SER A 1 100 ? -11.265 5.169 10.758 1.00 66.44 100 SER A CA 1
ATOM 804 C C . SER A 1 100 ? -9.820 5.676 10.802 1.00 66.44 100 SER A C 1
ATOM 806 O O . SER A 1 100 ? -8.999 5.272 9.971 1.00 66.44 100 SER A O 1
ATOM 808 N N . TYR A 1 101 ? -9.468 6.538 11.758 1.00 75.31 101 TYR A N 1
ATOM 809 C CA . TYR A 1 101 ? -8.093 6.993 11.972 1.00 75.31 101 TYR A CA 1
ATOM 810 C C . TYR A 1 101 ? -7.742 7.049 13.463 1.00 75.31 101 TYR A C 1
ATOM 812 O O . TYR A 1 101 ? -8.618 7.073 14.323 1.00 75.31 101 TYR A O 1
ATOM 820 N N . GLY A 1 102 ? -6.447 7.014 13.752 1.00 76.06 102 GLY A N 1
ATOM 821 C CA . GLY A 1 102 ? -5.880 7.192 15.078 1.00 76.06 102 GLY A CA 1
ATOM 822 C C . GLY A 1 102 ? -4.802 8.266 15.052 1.00 76.06 102 GLY A C 1
ATOM 823 O O . GLY A 1 102 ? -4.239 8.576 14.000 1.00 76.06 102 GLY A O 1
ATOM 824 N N . GLU A 1 103 ? -4.511 8.809 16.224 1.00 79.44 103 GLU A N 1
ATOM 825 C CA . GLU A 1 103 ? -3.532 9.873 16.420 1.00 79.44 103 GLU A CA 1
ATOM 826 C C . GLU A 1 103 ? -2.505 9.426 17.460 1.00 79.44 103 GLU A C 1
ATOM 828 O O . GLU A 1 103 ? -2.856 8.806 18.467 1.00 79.44 103 GLU A O 1
ATOM 833 N N . HIS A 1 104 ? -1.238 9.758 17.225 1.00 79.06 104 HIS A N 1
ATOM 834 C CA . HIS A 1 104 ? -0.192 9.686 18.238 1.00 79.06 104 HIS A CA 1
ATOM 835 C C . HIS A 1 104 ? 0.3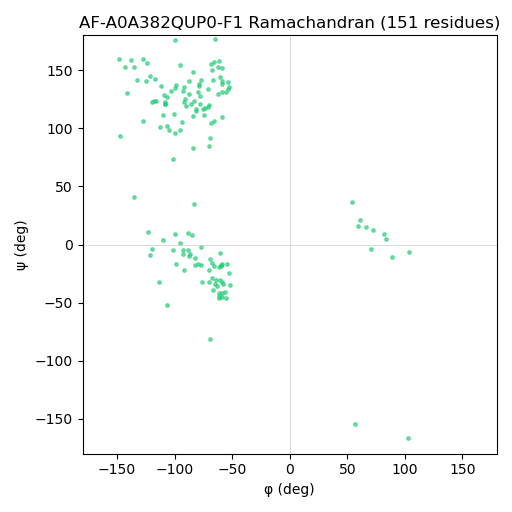38 11.103 18.504 1.00 79.06 104 HIS A C 1
ATOM 837 O O . HIS A 1 104 ? 0.770 11.765 17.555 1.00 79.06 104 HIS A O 1
ATOM 843 N N . PRO A 1 105 ? 0.307 11.583 19.764 1.00 76.62 105 PRO A N 1
ATOM 844 C CA . PRO A 1 105 ? 0.835 12.895 20.118 1.00 76.62 105 PRO A CA 1
ATOM 845 C C . PRO A 1 105 ? 2.351 12.950 19.931 1.00 76.62 105 PRO A C 1
ATOM 847 O O . PRO A 1 105 ? 3.022 11.919 20.016 1.00 76.62 105 PRO A O 1
ATOM 850 N N . SER A 1 106 ? 2.890 14.160 19.766 1.00 74.62 106 SER A N 1
ATOM 851 C CA . SER A 1 106 ? 4.325 14.402 19.553 1.00 74.62 106 SER A CA 1
ATOM 852 C C . SER A 1 106 ? 5.216 13.734 20.607 1.00 74.62 106 SER A C 1
ATOM 854 O O . SER A 1 106 ? 6.256 13.178 20.276 1.00 74.62 106 SER A O 1
ATOM 856 N N . GLY A 1 107 ? 4.764 13.648 21.863 1.00 78.19 107 GLY A N 1
ATOM 857 C CA . GLY A 1 107 ? 5.482 12.930 22.923 1.00 78.19 107 GLY A CA 1
ATOM 858 C C . GLY A 1 107 ? 5.683 11.422 22.680 1.00 78.19 107 GLY A C 1
ATOM 859 O O . GLY A 1 107 ? 6.555 10.824 23.301 1.00 78.19 107 GLY A O 1
ATOM 860 N N . GLN A 1 108 ? 4.906 10.792 21.790 1.00 80.25 108 GLN A N 1
ATOM 861 C CA . GLN A 1 108 ? 5.103 9.394 21.374 1.00 80.25 108 GLN A CA 1
ATOM 862 C C . GLN A 1 108 ? 5.998 9.258 20.136 1.00 80.25 108 GLN A C 1
ATOM 864 O O . GLN A 1 108 ? 6.563 8.191 19.907 1.00 80.25 108 GLN A O 1
ATOM 869 N N . THR A 1 109 ? 6.123 10.313 19.333 1.00 76.75 109 THR A N 1
ATOM 870 C CA . THR A 1 109 ? 6.930 10.326 18.101 1.00 76.75 109 THR A CA 1
ATOM 871 C C . THR A 1 109 ? 8.300 10.968 18.309 1.00 76.75 109 THR A C 1
ATOM 873 O O . THR A 1 109 ? 9.200 10.768 17.494 1.00 76.75 109 THR A O 1
ATOM 876 N N . GLY A 1 110 ? 8.458 11.719 19.401 1.00 75.69 110 GLY A N 1
ATOM 877 C CA . GLY A 1 110 ? 9.645 12.495 19.736 1.00 75.69 110 GLY A CA 1
ATOM 878 C C . GLY A 1 110 ? 10.028 13.489 18.641 1.00 75.69 110 GLY A C 1
ATOM 879 O O . GLY A 1 110 ? 9.209 13.865 17.794 1.00 75.69 110 GLY A O 1
ATOM 880 N N . TYR A 1 111 ? 11.321 13.821 18.609 1.00 75.81 111 TYR A N 1
ATOM 881 C CA . TYR A 1 111 ? 11.928 14.798 17.697 1.00 75.81 111 TYR A CA 1
ATOM 882 C C . TYR A 1 111 ? 11.673 14.539 16.202 1.00 75.81 111 TYR A C 1
ATOM 884 O O . TYR A 1 111 ? 11.870 15.425 15.379 1.00 75.81 111 TYR A O 1
ATOM 892 N N . VAL A 1 112 ? 11.244 13.329 15.823 1.00 74.75 112 VAL A N 1
ATOM 893 C CA . VAL A 1 112 ? 10.995 12.952 14.423 1.00 74.75 112 VAL A CA 1
ATOM 894 C C . VAL A 1 112 ? 9.851 13.761 13.817 1.00 74.75 112 VAL A C 1
ATOM 896 O O . VAL A 1 112 ? 9.892 14.054 12.623 1.00 74.75 112 VAL A O 1
ATOM 899 N N . LEU A 1 113 ? 8.839 14.110 14.620 1.00 71.38 113 LEU A N 1
ATOM 900 C CA . LEU A 1 113 ? 7.689 14.890 14.158 1.00 71.38 113 LEU A CA 1
ATOM 901 C C . LEU A 1 113 ? 7.508 16.229 14.887 1.00 71.38 113 LEU A C 1
ATOM 903 O O . LEU A 1 113 ? 6.635 16.999 14.507 1.00 71.38 113 LEU A O 1
ATOM 907 N N . GLU A 1 114 ? 8.318 16.541 15.897 1.00 67.00 114 GLU A N 1
ATOM 908 C CA . GLU A 1 114 ? 8.189 17.795 16.661 1.00 67.00 114 GLU A CA 1
ATOM 909 C C . GLU A 1 114 ? 8.308 19.054 15.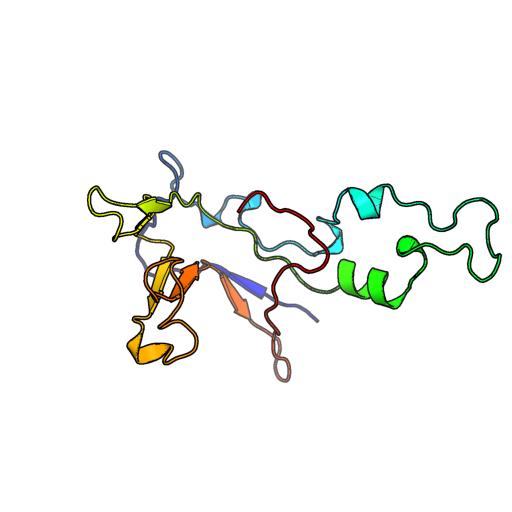785 1.00 67.00 114 GLU A C 1
ATOM 911 O O . GLU A 1 114 ? 7.580 20.018 16.015 1.00 67.00 114 GLU A O 1
ATOM 916 N N . ASP A 1 115 ? 9.138 19.014 14.738 1.00 65.00 115 ASP A N 1
ATOM 917 C CA . ASP A 1 115 ? 9.422 20.172 13.877 1.00 65.00 115 ASP A CA 1
ATOM 918 C C . ASP A 1 115 ? 8.632 20.189 12.555 1.00 65.00 115 ASP A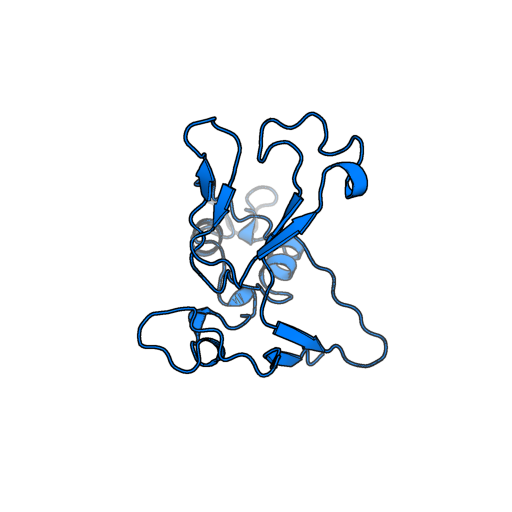 C 1
ATOM 920 O O . ASP A 1 115 ? 8.917 21.001 11.671 1.00 65.00 115 ASP A O 1
ATOM 924 N N . THR A 1 116 ? 7.646 19.301 12.368 1.00 67.06 116 THR A N 1
ATOM 925 C CA . THR A 1 116 ? 6.848 19.295 11.130 1.00 67.06 116 THR A CA 1
ATOM 926 C C . THR A 1 116 ? 5.604 20.171 11.251 1.00 67.06 116 THR A C 1
ATOM 928 O O . THR A 1 116 ? 4.738 19.962 12.103 1.00 67.06 116 THR A O 1
ATOM 931 N N . ASP A 1 117 ? 5.469 21.112 10.316 1.00 61.53 117 ASP A N 1
ATOM 932 C CA . ASP A 1 117 ? 4.271 21.932 10.112 1.00 61.53 117 ASP A CA 1
ATOM 933 C C . ASP A 1 117 ? 3.066 21.110 9.615 1.00 61.53 117 ASP A C 1
ATOM 935 O O . ASP A 1 117 ? 1.909 21.543 9.708 1.00 61.53 117 ASP A O 1
ATOM 939 N N . LYS A 1 118 ? 3.322 19.893 9.120 1.00 62.50 118 LYS A N 1
ATOM 940 C CA . LYS A 1 118 ? 2.305 18.913 8.758 1.00 62.50 118 LYS A CA 1
ATOM 941 C C . LYS A 1 118 ? 1.738 18.308 10.037 1.00 62.50 118 LYS A C 1
ATOM 943 O O . LYS A 1 118 ? 2.438 17.663 10.813 1.00 62.50 118 LYS A O 1
ATOM 948 N N . PHE A 1 119 ? 0.445 18.540 10.255 1.00 67.12 119 PHE A N 1
ATOM 949 C CA . PHE A 1 119 ? -0.313 17.974 11.373 1.00 67.12 119 PHE A CA 1
ATOM 950 C C . PHE A 1 119 ? 0.194 18.364 12.775 1.00 67.12 119 PHE A C 1
ATOM 952 O O . PHE A 1 119 ? -0.132 17.686 13.741 1.00 67.12 119 PHE A O 1
ATOM 959 N N . GLN A 1 120 ? 0.955 19.459 12.906 1.00 69.19 120 GLN A N 1
ATOM 960 C CA . GLN A 1 120 ? 1.447 19.983 14.194 1.00 69.19 120 GLN A CA 1
ATOM 961 C C . GLN A 1 120 ? 2.207 18.953 15.046 1.00 69.19 120 GLN A C 1
ATOM 963 O O . GLN A 1 120 ? 2.064 18.895 16.267 1.00 69.19 120 GLN A O 1
ATOM 968 N N . GLY A 1 121 ? 2.966 18.084 14.384 1.00 70.88 121 GLY A N 1
ATOM 969 C CA . GLY A 1 121 ? 3.687 16.996 15.037 1.00 70.88 121 GLY A CA 1
ATOM 970 C C . GLY A 1 121 ? 2.824 15.842 15.550 1.00 70.88 121 GLY A C 1
ATOM 971 O O . GLY A 1 121 ? 3.334 14.981 16.266 1.00 70.88 121 GLY A O 1
ATOM 972 N N . LEU A 1 122 ? 1.543 15.773 15.166 1.00 74.94 122 LEU A N 1
ATOM 973 C CA . LEU A 1 122 ? 0.720 14.576 15.334 1.00 74.94 122 LEU A CA 1
ATOM 974 C C . LEU A 1 122 ? 1.062 13.548 14.253 1.00 74.94 122 LEU A C 1
ATOM 976 O O . LEU A 1 122 ? 0.981 13.836 13.056 1.00 74.94 122 LEU A O 1
ATOM 980 N N . ALA A 1 123 ? 1.353 12.309 14.659 1.00 78.88 123 ALA A N 1
ATOM 981 C CA . ALA A 1 123 ? 1.347 11.204 13.706 1.00 78.88 123 ALA A CA 1
ATOM 982 C C . ALA A 1 123 ? -0.086 10.721 13.501 1.00 78.88 123 ALA A C 1
ATOM 984 O O . ALA A 1 123 ? -0.715 10.165 14.406 1.00 78.88 123 ALA A O 1
ATOM 985 N N . VAL A 1 124 ? -0.583 10.895 12.282 1.00 78.06 124 VAL A N 1
ATOM 986 C CA . VAL A 1 124 ? -1.874 10.360 11.858 1.00 78.06 124 VAL A CA 1
ATOM 987 C C . VAL A 1 124 ? -1.679 8.945 11.332 1.00 78.06 124 VAL A C 1
ATOM 989 O O . VAL A 1 124 ? -0.846 8.692 10.461 1.00 78.06 124 VAL A O 1
ATOM 992 N N . LYS A 1 125 ? -2.487 8.014 11.833 1.00 80.31 125 LYS A N 1
ATOM 993 C CA . LYS A 1 125 ? -2.522 6.627 11.379 1.00 80.31 125 LYS A CA 1
ATOM 994 C C . LYS A 1 125 ? -3.893 6.299 10.809 1.00 80.31 125 LYS A C 1
ATOM 996 O O . LYS A 1 125 ? -4.893 6.353 11.518 1.00 80.31 125 LYS A O 1
ATOM 1001 N N . PHE A 1 126 ? -3.942 5.848 9.560 1.00 81.12 126 PHE A N 1
ATOM 1002 C CA . PHE A 1 126 ? -5.152 5.242 9.007 1.00 81.12 126 PHE A CA 1
ATOM 1003 C C . PHE A 1 126 ? -5.379 3.869 9.648 1.00 81.12 126 PHE A C 1
ATOM 1005 O O . PHE A 1 126 ? -4.542 2.967 9.541 1.00 81.12 126 PHE A O 1
ATOM 1012 N N . ILE A 1 127 ? -6.502 3.705 10.344 1.00 80.50 127 ILE A N 1
ATOM 1013 C CA . ILE A 1 127 ? -6.865 2.429 10.962 1.00 80.50 127 ILE A CA 1
ATOM 1014 C C . ILE A 1 127 ? -7.530 1.589 9.890 1.00 80.50 127 ILE A C 1
ATOM 1016 O O . ILE A 1 127 ? -8.622 1.925 9.460 1.00 80.50 127 ILE A O 1
ATOM 1020 N N . ASN A 1 128 ? -6.873 0.526 9.433 1.00 81.94 128 ASN A N 1
ATOM 1021 C CA . ASN A 1 128 ? -7.450 -0.385 8.448 1.00 81.94 128 ASN A CA 1
ATOM 1022 C C . ASN A 1 128 ? -8.344 -1.437 9.142 1.00 81.94 128 ASN A C 1
ATOM 1024 O O . ASN A 1 128 ? -8.035 -1.839 10.265 1.00 81.94 128 ASN A O 1
ATOM 1028 N N . PRO A 1 129 ? -9.409 -1.925 8.484 1.00 80.50 129 PRO A N 1
ATOM 1029 C CA . PRO A 1 129 ? -10.370 -2.830 9.101 1.00 80.50 129 PRO A CA 1
ATOM 1030 C C . PRO A 1 129 ? -9.973 -4.306 8.962 1.00 80.50 129 PRO A C 1
ATOM 1032 O O . PRO A 1 129 ? -10.797 -5.180 9.216 1.00 80.50 129 PRO A O 1
ATOM 1035 N N . TRP A 1 130 ? -8.755 -4.621 8.507 1.00 83.62 130 TRP A N 1
ATOM 1036 C CA . TRP A 1 130 ? -8.349 -5.984 8.173 1.00 83.62 130 TRP A CA 1
ATOM 1037 C C . TRP A 1 130 ? -7.366 -6.545 9.198 1.00 83.62 130 TRP A C 1
ATOM 1039 O O . TRP A 1 130 ? -6.259 -6.046 9.391 1.00 83.62 130 TRP A O 1
ATOM 1049 N N . ILE A 1 131 ? -7.729 -7.673 9.796 1.00 86.44 131 ILE A N 1
ATOM 1050 C CA . ILE A 1 131 ? -6.795 -8.538 10.506 1.00 86.44 131 ILE A CA 1
ATOM 1051 C C . ILE A 1 131 ? -6.075 -9.399 9.468 1.00 86.44 131 ILE A C 1
ATOM 1053 O O . ILE A 1 131 ? -6.694 -10.229 8.793 1.00 86.44 131 ILE A O 1
ATOM 1057 N N . ILE A 1 132 ? -4.759 -9.230 9.364 1.00 89.88 132 ILE A N 1
ATOM 1058 C CA . ILE A 1 132 ? -3.914 -10.043 8.486 1.00 89.88 132 ILE A CA 1
ATOM 1059 C C . ILE A 1 132 ? -3.416 -11.260 9.260 1.00 89.88 132 ILE A C 1
ATOM 1061 O O . ILE A 1 132 ? -2.707 -11.121 10.255 1.00 89.88 132 ILE A O 1
ATOM 1065 N N . LYS A 1 133 ? -3.764 -12.4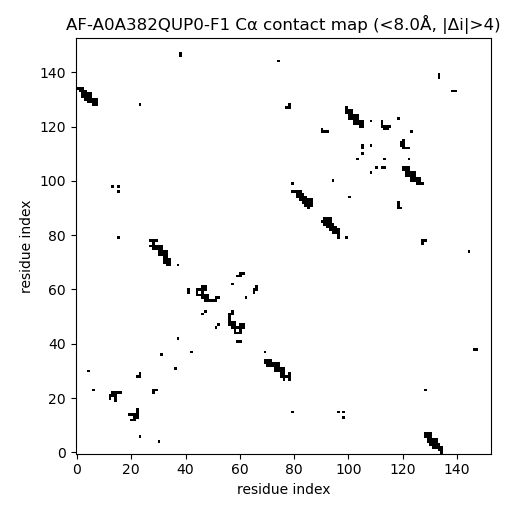60 8.791 1.00 91.38 133 LYS A N 1
ATOM 1066 C CA . LYS A 1 133 ? -3.278 -13.723 9.357 1.00 91.38 133 LYS A CA 1
ATOM 1067 C C . LYS A 1 133 ? -2.283 -14.368 8.404 1.00 91.38 133 LYS A C 1
ATOM 1069 O O . LYS A 1 133 ? -2.616 -14.680 7.254 1.00 91.38 133 LYS A O 1
ATOM 1074 N N . THR A 1 134 ? -1.070 -14.584 8.898 1.00 92.75 134 THR A N 1
ATOM 1075 C CA . THR A 1 134 ? -0.025 -15.346 8.215 1.00 92.75 134 THR A CA 1
ATOM 1076 C C . THR A 1 134 ? -0.021 -16.805 8.682 1.00 92.75 134 THR A C 1
ATOM 1078 O O . THR A 1 134 ? -0.464 -17.106 9.793 1.00 92.75 134 THR A O 1
ATOM 1081 N N . PRO A 1 135 ? 0.465 -17.745 7.851 1.00 93.06 135 PRO A N 1
ATOM 1082 C CA . PRO A 1 135 ? 0.773 -19.095 8.311 1.00 93.06 135 PRO A CA 1
ATOM 1083 C C . PRO A 1 135 ? 1.870 -19.096 9.396 1.00 93.06 135 PRO A C 1
ATOM 1085 O O . PRO A 1 135 ? 2.684 -18.169 9.433 1.00 93.06 135 PRO A O 1
ATOM 1088 N N . PRO A 1 136 ? 1.963 -20.148 10.231 1.00 94.56 136 PRO A N 1
ATOM 1089 C CA . PRO A 1 136 ? 3.049 -20.294 11.199 1.00 94.56 136 PRO A CA 1
ATOM 1090 C C . PRO A 1 136 ? 4.434 -20.175 10.547 1.00 94.56 136 PRO A C 1
ATOM 1092 O O . PRO A 1 136 ? 4.673 -20.754 9.488 1.00 94.56 136 PRO A O 1
ATOM 1095 N N . GLY A 1 137 ? 5.338 -19.429 11.186 1.00 95.44 137 GLY A N 1
ATOM 1096 C CA . GLY A 1 137 ? 6.694 -19.179 10.679 1.00 95.44 137 GLY A CA 1
ATOM 1097 C C . GLY A 1 137 ? 6.810 -18.042 9.658 1.00 95.44 137 GLY A C 1
ATOM 1098 O O . GLY A 1 137 ? 7.900 -17.818 9.143 1.00 95.44 137 GLY A O 1
ATOM 1099 N N . TYR A 1 138 ? 5.725 -17.312 9.373 1.00 93.12 138 TYR A N 1
ATOM 1100 C CA . TYR A 1 138 ? 5.726 -16.174 8.450 1.00 93.12 138 TYR A CA 1
ATOM 1101 C C . TYR A 1 138 ? 5.274 -14.882 9.132 1.00 93.12 138 TYR A C 1
ATOM 1103 O O . TYR A 1 138 ? 4.337 -14.880 9.932 1.00 93.12 138 TYR A O 1
ATOM 1111 N N . SER A 1 139 ? 5.872 -13.773 8.704 1.00 91.88 139 SER A N 1
ATOM 1112 C CA . SER A 1 139 ? 5.487 -12.408 9.076 1.00 91.88 139 SER A CA 1
ATOM 1113 C C . SER A 1 139 ? 5.185 -11.585 7.825 1.00 91.88 139 SER A C 1
ATOM 1115 O O . SER A 1 139 ? 5.687 -11.887 6.741 1.00 91.88 139 SER A O 1
ATOM 1117 N N . CYS A 1 140 ? 4.376 -10.535 7.972 1.00 90.44 140 CYS A N 1
ATOM 1118 C CA . CYS A 1 140 ? 4.122 -9.563 6.908 1.00 90.44 140 CYS A CA 1
ATOM 1119 C C . CYS A 1 140 ? 4.964 -8.305 7.116 1.00 90.44 140 CYS A C 1
ATOM 1121 O O . CYS A 1 140 ? 5.000 -7.756 8.216 1.00 90.44 140 CYS A O 1
ATOM 1123 N N . LEU A 1 141 ? 5.577 -7.821 6.039 1.00 91.00 141 LEU A N 1
ATOM 1124 C CA . LEU A 1 141 ? 6.175 -6.493 5.974 1.00 91.00 141 LEU A CA 1
ATOM 1125 C C . LEU A 1 141 ? 5.144 -5.508 5.417 1.00 91.00 141 LEU A C 1
ATOM 1127 O O . LEU A 1 141 ? 4.521 -5.782 4.393 1.00 91.00 141 LEU A O 1
ATOM 1131 N N . PHE A 1 142 ? 4.984 -4.367 6.081 1.00 89.38 142 PHE A N 1
ATOM 1132 C CA . PHE A 1 142 ? 4.153 -3.265 5.607 1.00 89.38 142 PHE A CA 1
ATOM 1133 C C . PHE A 1 142 ? 5.052 -2.177 5.042 1.00 89.38 142 PHE A C 1
ATOM 1135 O O . PHE A 1 142 ? 6.035 -1.784 5.667 1.00 89.38 142 PHE A O 1
ATOM 1142 N N . MET A 1 143 ? 4.705 -1.698 3.857 1.00 87.69 143 MET A N 1
ATOM 1143 C CA . MET A 1 143 ? 5.449 -0.669 3.149 1.00 87.69 143 MET A CA 1
ATOM 1144 C C . MET A 1 143 ? 4.481 0.248 2.416 1.00 87.69 143 MET A C 1
ATOM 1146 O O . MET A 1 143 ? 3.383 -0.169 2.044 1.00 87.69 143 MET A O 1
ATOM 1150 N N . ALA A 1 144 ? 4.903 1.494 2.209 1.00 84.62 144 ALA A N 1
ATOM 1151 C CA . ALA A 1 144 ? 4.213 2.402 1.305 1.00 84.62 144 ALA A CA 1
ATOM 1152 C C . ALA A 1 144 ? 4.174 1.804 -0.117 1.00 84.62 144 ALA A C 1
ATOM 1154 O O . ALA A 1 144 ? 5.065 1.032 -0.479 1.00 84.62 144 ALA A O 1
ATOM 1155 N N . PRO A 1 145 ? 3.166 2.136 -0.935 1.00 80.31 145 PRO A N 1
ATOM 1156 C CA . PRO A 1 145 ? 3.072 1.642 -2.302 1.00 80.31 145 PRO A CA 1
ATOM 1157 C C . PRO A 1 145 ? 4.161 2.262 -3.192 1.00 80.31 145 PRO A C 1
ATOM 1159 O O . PRO A 1 145 ? 3.971 3.319 -3.789 1.00 80.31 145 PRO A O 1
ATOM 1162 N N . PHE A 1 146 ? 5.314 1.600 -3.308 1.00 81.25 146 PHE A N 1
ATOM 1163 C CA . PHE A 1 146 ? 6.415 2.062 -4.157 1.00 81.25 146 PHE A CA 1
ATOM 1164 C C . PHE A 1 146 ? 6.009 2.123 -5.637 1.00 81.25 146 PHE A C 1
ATOM 1166 O O . PHE A 1 146 ? 5.133 1.387 -6.096 1.00 81.25 146 PHE A O 1
ATOM 1173 N N . TYR A 1 147 ? 6.665 3.012 -6.387 1.00 85.50 147 TYR A N 1
ATOM 1174 C CA . TYR A 1 147 ? 6.444 3.238 -7.823 1.00 85.50 147 TYR A CA 1
ATOM 1175 C C . TYR A 1 147 ? 5.016 3.661 -8.218 1.00 85.50 147 TYR A C 1
ATOM 1177 O O . TYR A 1 147 ? 4.646 3.619 -9.395 1.00 85.50 147 TYR A O 1
ATOM 1185 N N . ASN A 1 148 ? 4.224 4.104 -7.241 1.00 78.81 148 ASN A N 1
ATOM 1186 C CA . ASN A 1 148 ? 3.031 4.906 -7.461 1.00 78.81 148 ASN A CA 1
ATOM 1187 C C . ASN A 1 148 ? 3.443 6.370 -7.296 1.00 78.81 148 ASN A C 1
ATOM 1189 O O . ASN A 1 148 ? 3.585 6.854 -6.180 1.00 78.81 148 ASN A O 1
ATOM 1193 N N . PHE A 1 149 ? 3.690 7.048 -8.416 1.00 80.00 149 PHE A N 1
ATOM 1194 C CA . PHE A 1 149 ? 4.153 8.443 -8.454 1.00 80.00 149 PHE A CA 1
ATOM 1195 C C . PHE A 1 149 ? 2.995 9.445 -8.318 1.00 80.00 149 PHE A C 1
ATOM 1197 O O . PHE A 1 149 ? 2.969 10.471 -8.984 1.00 80.00 149 PHE A O 1
ATOM 1204 N N . GLU A 1 150 ? 1.984 9.098 -7.526 1.00 69.06 150 GLU A N 1
ATOM 1205 C CA 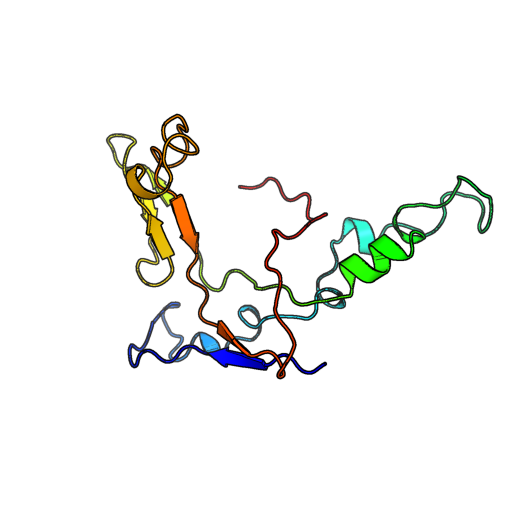. GLU A 1 150 ? 0.826 9.953 -7.292 1.00 69.06 150 GLU A CA 1
ATOM 1206 C C . GLU A 1 150 ? 1.192 11.053 -6.291 1.00 69.06 150 GLU A C 1
ATOM 1208 O O . GLU A 1 150 ? 1.567 10.748 -5.162 1.00 69.06 150 GLU A O 1
ATOM 1213 N N . GLU A 1 151 ? 1.067 12.314 -6.704 1.00 62.28 151 GLU A N 1
ATOM 1214 C CA . GLU A 1 151 ? 1.474 13.489 -5.918 1.00 62.28 151 GLU A CA 1
ATOM 1215 C C . GLU A 1 151 ? 0.284 14.324 -5.417 1.00 62.28 151 GLU A C 1
ATOM 1217 O O . GLU A 1 151 ? 0.479 15.378 -4.822 1.00 62.28 151 GLU A O 1
ATOM 1222 N N . ARG A 1 152 ? -0.968 13.892 -5.644 1.00 55.66 152 ARG A N 1
ATOM 1223 C CA . ARG A 1 152 ? -2.172 14.642 -5.225 1.00 55.66 152 ARG A CA 1
ATOM 1224 C C . ARG A 1 152 ? -2.306 14.885 -3.709 1.00 55.66 152 ARG A C 1
ATOM 1226 O O . ARG A 1 152 ? -3.225 15.612 -3.329 1.00 55.66 152 ARG A O 1
ATOM 1233 N N . PHE A 1 153 ? -1.449 14.307 -2.865 1.00 50.28 153 PHE A N 1
ATOM 1234 C CA . PHE A 1 153 ? -1.495 14.420 -1.401 1.00 50.28 153 PHE A CA 1
ATOM 1235 C C . PHE A 1 153 ? -0.133 14.791 -0.809 1.00 50.28 153 PHE A C 1
ATOM 1237 O O . PHE A 1 153 ? 0.867 14.137 -1.181 1.00 50.28 153 PHE A O 1
#

pLDDT: mean 76.84, std 14.2, range [41.28, 95.44]